Protein AF-A0A522B4R2-F1 (afdb_monomer_lite)

pLDDT: mean 80.35, std 21.78, range [31.41, 98.62]

Sequence (133 aa):
MRESLAVACGAVMMAAGLAFAAPAAEQAPAKHPLAQEHPIVVDARGIIPPIAWSVPGVTEPIQSVRDRMVTDKVTTLQLRPGKYMFMTTIFSFEFTVSLDGKLDYMKTIDGCVGGRGTATLMVTCRKMQPVDP

Radius of gyration: 31.52 Å; chains: 1; bounding box: 45×62×110 Å

Foldseek 3Di:
DDDDDDDDDDDDDDDDDDDPDDPDPPPDPDDDLQPAWDWAKEQACLAPPKFFKDKPPFDPDSVVQGPPRINNDIDITTDGFAKIKIDTPADIFIWTQHSVQFIDGDPLCCVAWDRGRHSYTYGNDHHPDPRDD

Structure (mmCIF, N/CA/C/O backbone):
data_AF-A0A522B4R2-F1
#
_entry.id   AF-A0A522B4R2-F1
#
loop_
_atom_site.group_PDB
_atom_site.id
_atom_site.type_symbol
_atom_site.label_atom_id
_atom_site.label_alt_id
_atom_site.label_comp_id
_atom_site.label_asym_id
_atom_site.label_entity_id
_atom_site.label_seq_id
_atom_site.pdbx_PDB_ins_code
_atom_site.Cartn_x
_atom_site.Cartn_y
_atom_site.Cartn_z
_atom_site.occupancy
_atom_site.B_iso_or_equiv
_atom_site.auth_seq_id
_atom_site.auth_comp_id
_atom_site.auth_asym_id
_atom_site.auth_atom_id
_atom_site.pdbx_PDB_model_num
ATOM 1 N N . MET A 1 1 ? -12.888 -50.634 90.061 1.00 34.84 1 MET A N 1
ATOM 2 C CA . MET A 1 1 ? -11.602 -51.260 89.692 1.00 34.84 1 MET A CA 1
ATOM 3 C C . MET A 1 1 ? -11.421 -51.027 88.189 1.00 34.84 1 MET A C 1
ATOM 5 O O . MET A 1 1 ? -12.235 -51.559 87.458 1.00 34.84 1 MET A O 1
ATOM 9 N N . ARG A 1 2 ? -10.476 -50.143 87.804 1.00 36.00 2 ARG A N 1
ATOM 10 C CA . ARG A 1 2 ? -9.748 -49.977 86.508 1.00 36.00 2 ARG A CA 1
ATOM 11 C C . ARG A 1 2 ? -10.532 -50.105 85.176 1.00 36.00 2 ARG A C 1
ATOM 13 O O . ARG A 1 2 ? -11.043 -51.169 84.881 1.00 36.00 2 ARG A O 1
ATOM 20 N N . GLU A 1 3 ? -10.779 -49.023 84.428 1.00 35.00 3 GLU A N 1
ATOM 21 C CA . GLU A 1 3 ? -9.917 -48.333 83.423 1.00 35.00 3 GLU A CA 1
ATOM 22 C C . GLU A 1 3 ? -10.010 -48.871 81.966 1.00 35.00 3 GLU A C 1
ATOM 24 O O . GLU A 1 3 ? -9.573 -49.980 81.686 1.00 35.00 3 GLU A O 1
ATOM 29 N N . SER A 1 4 ? -10.465 -47.981 81.057 1.00 37.16 4 SER A N 1
ATOM 30 C CA . SER A 1 4 ? -9.823 -47.590 79.773 1.00 37.16 4 SER A CA 1
ATOM 31 C C . SER A 1 4 ? -10.283 -48.098 78.379 1.00 37.16 4 SER A C 1
ATOM 33 O O . SER A 1 4 ? -10.507 -49.281 78.154 1.00 37.16 4 SER A O 1
ATOM 35 N N . LEU A 1 5 ? -10.238 -47.115 77.444 1.00 38.72 5 LEU A N 1
ATOM 36 C CA . LEU A 1 5 ? -10.313 -47.060 75.957 1.00 38.72 5 LEU A CA 1
ATOM 37 C C . LEU A 1 5 ? -11.691 -47.129 75.254 1.00 38.72 5 LEU A C 1
ATOM 39 O O . LEU A 1 5 ? -12.521 -47.947 75.610 1.00 38.72 5 LEU A O 1
ATOM 43 N N . ALA A 1 6 ? -11.982 -46.437 74.141 1.00 41.06 6 ALA A N 1
ATOM 44 C CA . ALA A 1 6 ? -11.538 -45.196 73.479 1.00 41.06 6 ALA A CA 1
ATOM 45 C C . ALA A 1 6 ? -12.377 -45.036 72.177 1.00 41.06 6 ALA A C 1
ATOM 47 O O . ALA A 1 6 ? -12.578 -46.016 71.473 1.00 41.06 6 ALA A O 1
ATOM 48 N N . VAL A 1 7 ? -12.791 -43.795 71.871 1.00 40.38 7 VAL A N 1
ATOM 49 C CA . VAL A 1 7 ? -12.883 -43.134 70.540 1.00 40.38 7 VAL A CA 1
ATOM 50 C C . VAL A 1 7 ? -13.693 -43.783 69.392 1.00 40.38 7 VAL A C 1
ATOM 52 O O . VAL A 1 7 ? -13.315 -44.821 68.869 1.00 40.38 7 VAL A O 1
ATOM 55 N N . ALA A 1 8 ? -14.675 -43.039 68.853 1.00 37.47 8 ALA A N 1
ATOM 56 C CA . ALA A 1 8 ? -14.666 -42.590 67.446 1.00 37.47 8 ALA A CA 1
ATOM 57 C C . ALA A 1 8 ? -15.730 -41.508 67.159 1.00 37.47 8 ALA A C 1
ATOM 59 O O . ALA A 1 8 ? -16.914 -41.674 67.442 1.00 37.47 8 ALA A O 1
ATOM 60 N N . CYS A 1 9 ? -15.227 -40.405 66.592 1.00 33.19 9 CYS A N 1
ATOM 61 C CA . CYS A 1 9 ? -15.859 -39.274 65.901 1.00 33.19 9 CYS A CA 1
ATOM 62 C C . CYS A 1 9 ? -17.159 -39.609 65.149 1.00 33.19 9 CYS A C 1
ATOM 64 O O . CYS A 1 9 ? -17.276 -40.673 64.563 1.00 33.19 9 CYS A O 1
ATOM 66 N N . GLY A 1 10 ? -18.129 -38.719 64.979 1.00 31.41 10 GLY A N 1
ATOM 67 C CA . GLY A 1 10 ? -18.155 -37.270 65.124 1.00 31.41 10 GLY A CA 1
ATOM 68 C C . GLY A 1 10 ? -19.504 -36.786 64.583 1.00 31.41 10 GLY A C 1
ATOM 69 O O . GLY A 1 10 ? -20.067 -37.368 63.658 1.00 31.41 10 GLY A O 1
ATOM 70 N N . ALA A 1 11 ? -20.048 -35.768 65.230 1.00 41.03 11 ALA A N 1
ATOM 71 C CA . ALA A 1 11 ? -21.413 -35.298 65.086 1.00 41.03 11 ALA A CA 1
ATOM 72 C C . ALA A 1 11 ? -21.497 -34.050 64.181 1.00 41.03 11 ALA A C 1
ATOM 74 O O . ALA A 1 11 ? -20.708 -33.130 64.353 1.00 41.03 11 ALA A O 1
ATOM 75 N N . VAL A 1 12 ? -22.536 -34.027 63.331 1.00 40.75 12 VAL A N 1
ATOM 76 C CA . VAL A 1 12 ? -23.470 -32.900 63.088 1.00 40.75 12 VAL A CA 1
ATOM 77 C C . VAL A 1 12 ? -22.981 -31.683 62.272 1.00 40.75 12 VAL A C 1
ATOM 79 O O . VAL A 1 12 ? -21.991 -31.048 62.604 1.00 40.75 12 VAL A O 1
ATOM 82 N N . MET A 1 13 ? -23.761 -31.289 61.251 1.00 39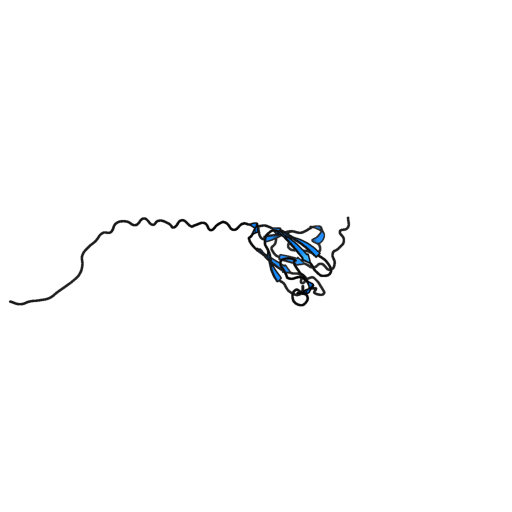.28 13 MET A N 1
ATOM 83 C CA . MET A 1 13 ? -24.473 -29.989 61.165 1.00 39.28 13 MET A CA 1
ATOM 84 C C . MET A 1 13 ? -24.997 -29.727 59.740 1.00 39.28 13 MET A C 1
ATOM 86 O O . MET A 1 13 ? -24.266 -29.833 58.759 1.00 39.28 13 MET A O 1
ATOM 90 N N . MET A 1 14 ? -26.268 -29.322 59.648 1.00 45.94 14 MET A N 1
ATOM 91 C CA . MET A 1 14 ? -26.842 -28.643 58.484 1.00 45.94 14 MET A CA 1
ATOM 92 C C . MET A 1 14 ? -26.170 -27.279 58.264 1.00 45.94 14 MET A C 1
ATOM 94 O O . MET A 1 14 ? -25.887 -26.579 59.23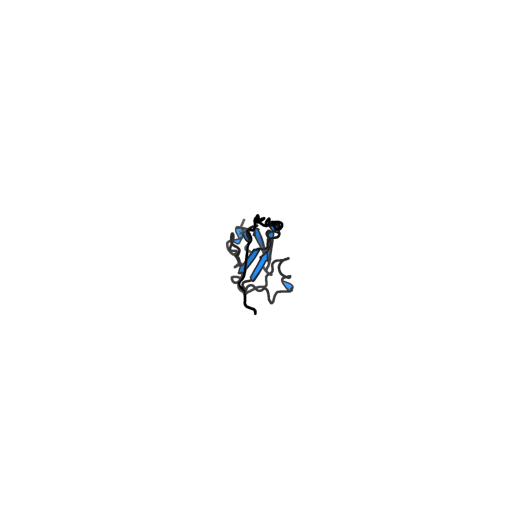4 1.00 45.94 14 MET A O 1
ATOM 98 N N . ALA A 1 15 ? -26.021 -26.852 57.008 1.00 46.06 15 ALA A N 1
ATOM 99 C CA . ALA A 1 15 ? -25.703 -25.464 56.675 1.00 46.06 15 ALA A CA 1
ATOM 100 C C . ALA A 1 15 ? -26.579 -24.965 55.519 1.00 46.06 15 ALA A C 1
ATOM 102 O O . ALA A 1 15 ? -26.662 -25.579 54.456 1.00 46.06 15 ALA A O 1
ATOM 103 N N . ALA A 1 16 ? -27.250 -23.846 55.778 1.00 49.19 16 ALA A N 1
ATOM 104 C CA . ALA A 1 16 ? -28.084 -23.096 54.861 1.00 49.19 16 ALA A CA 1
ATOM 105 C C . ALA A 1 16 ? -27.249 -22.127 54.009 1.00 49.19 16 ALA A C 1
ATOM 107 O O . ALA A 1 16 ? -26.319 -21.513 54.520 1.00 49.19 16 ALA A O 1
ATOM 108 N N . GLY A 1 17 ? -27.695 -21.930 52.763 1.00 45.31 17 GLY A N 1
ATOM 109 C CA . GLY A 1 17 ? -27.524 -20.708 51.974 1.00 45.31 17 GLY A CA 1
ATOM 110 C C . GLY A 1 17 ? -26.147 -20.464 51.358 1.00 45.31 17 GLY A C 1
ATOM 111 O O . GLY A 1 17 ? -25.147 -20.456 52.053 1.00 45.31 17 GLY A O 1
ATOM 112 N N . LEU A 1 18 ? -26.134 -20.171 50.054 1.00 50.88 18 LEU A N 1
ATOM 113 C CA . LEU A 1 18 ? -25.238 -19.207 49.403 1.00 50.88 18 LEU A CA 1
ATOM 114 C C . LEU A 1 18 ? -25.814 -18.932 48.006 1.00 50.88 18 LEU A C 1
ATOM 116 O O . LEU A 1 18 ? -25.696 -19.741 47.087 1.00 50.88 18 LEU A O 1
ATOM 120 N N . ALA A 1 19 ? -26.499 -17.796 47.866 1.00 51.94 19 ALA A N 1
ATOM 121 C CA . ALA A 1 19 ? -26.847 -17.251 46.564 1.00 51.94 19 ALA A CA 1
ATOM 122 C C . ALA A 1 19 ? -25.542 -16.853 45.861 1.00 51.94 19 ALA A C 1
ATOM 124 O O . ALA A 1 19 ? -24.832 -15.961 46.324 1.00 51.94 19 ALA A O 1
ATOM 125 N N . PHE A 1 20 ? -25.213 -17.533 44.763 1.00 45.69 20 PHE A N 1
ATOM 126 C CA . PHE A 1 20 ? -24.134 -17.117 43.876 1.00 45.69 20 PHE A CA 1
ATOM 127 C C . PHE A 1 20 ? -24.550 -15.810 43.195 1.00 45.69 20 PHE A C 1
ATOM 129 O O . PHE A 1 20 ? -25.332 -15.809 42.245 1.00 45.69 20 PHE A O 1
ATOM 136 N N . ALA A 1 21 ? -24.035 -14.687 43.692 1.00 54.50 21 ALA A N 1
ATOM 137 C CA . ALA A 1 21 ? -24.000 -13.454 42.926 1.00 54.50 21 ALA A CA 1
ATOM 138 C C . ALA A 1 21 ? -23.089 -13.694 41.714 1.00 54.50 21 ALA A C 1
ATOM 140 O O . ALA A 1 21 ? -21.881 -13.883 41.862 1.00 54.50 21 ALA A O 1
ATOM 141 N N . ALA A 1 22 ? -23.677 -13.744 40.518 1.00 56.19 22 ALA A N 1
ATOM 142 C CA . ALA A 1 22 ? -22.907 -13.709 39.285 1.00 56.19 22 ALA A CA 1
ATOM 143 C C . ALA A 1 22 ? -22.117 -12.389 39.252 1.00 56.19 22 ALA A C 1
ATOM 145 O O . ALA A 1 22 ? -22.701 -11.338 39.539 1.00 56.19 22 ALA A O 1
ATOM 146 N N . PRO A 1 23 ? -20.815 -12.400 38.922 1.00 47.25 23 PRO A N 1
ATOM 147 C CA . PRO A 1 23 ? -20.105 -11.154 38.716 1.00 47.25 23 PRO A CA 1
ATOM 148 C C . PRO A 1 23 ? -20.744 -10.464 37.511 1.00 47.25 23 PRO A C 1
ATOM 150 O O . PRO A 1 23 ? -20.857 -11.053 36.433 1.00 47.25 23 PRO A O 1
ATOM 153 N N . ALA A 1 24 ? -21.192 -9.223 37.703 1.00 55.44 24 ALA A N 1
ATOM 154 C CA . ALA A 1 24 ? -21.493 -8.341 36.592 1.00 55.44 24 ALA A CA 1
ATOM 155 C C . ALA A 1 24 ? -20.221 -8.276 35.744 1.00 55.44 24 ALA A C 1
ATOM 157 O O . ALA A 1 24 ? -19.173 -7.841 36.222 1.00 55.44 24 ALA A O 1
ATOM 158 N N . ALA A 1 25 ? -20.289 -8.797 34.520 1.00 55.59 25 ALA A N 1
ATOM 159 C CA . ALA A 1 25 ? -19.239 -8.592 33.546 1.00 55.59 25 ALA A CA 1
ATOM 160 C C . ALA A 1 25 ? -19.177 -7.083 33.297 1.00 55.59 25 ALA A C 1
ATOM 162 O O . ALA A 1 25 ? -20.005 -6.537 32.572 1.00 55.59 25 ALA A O 1
ATOM 163 N N . GLU A 1 26 ? -18.239 -6.420 33.969 1.00 47.25 26 GLU A N 1
ATOM 164 C CA . GLU A 1 26 ? -17.834 -5.047 33.709 1.00 47.25 26 GLU A CA 1
ATOM 165 C C . GLU A 1 26 ? -17.462 -4.987 32.225 1.00 47.25 26 GLU A C 1
ATOM 167 O O . GLU A 1 26 ? -16.409 -5.476 31.801 1.00 47.25 26 GLU A O 1
ATOM 172 N N . GLN A 1 27 ? -18.389 -4.499 31.401 1.00 50.62 27 GLN A N 1
ATOM 173 C CA . GLN A 1 27 ? -18.162 -4.314 29.979 1.00 50.62 27 GLN A CA 1
ATOM 174 C C . GLN A 1 27 ? -17.074 -3.254 29.862 1.00 50.62 27 GLN A C 1
ATOM 176 O O . GLN A 1 27 ? -17.335 -2.062 30.019 1.00 50.62 27 GLN A O 1
ATOM 181 N N . ALA A 1 28 ? -15.838 -3.704 29.625 1.00 59.59 28 ALA A N 1
ATOM 182 C CA . ALA A 1 28 ? -14.722 -2.826 29.314 1.00 59.59 28 ALA A CA 1
ATOM 183 C C . ALA A 1 28 ? -15.186 -1.799 28.266 1.00 59.59 28 ALA A C 1
ATOM 185 O O . ALA A 1 28 ? -15.895 -2.187 27.328 1.00 59.59 28 ALA A O 1
ATOM 186 N N . PRO A 1 29 ? -14.830 -0.510 28.416 1.00 58.09 29 PRO A N 1
ATOM 187 C CA . PRO A 1 29 ? -15.339 0.542 27.548 1.00 58.09 29 PRO A CA 1
ATOM 188 C C . PRO A 1 29 ? -15.129 0.133 26.092 1.00 58.09 29 PRO A C 1
ATOM 190 O O . PRO A 1 29 ? -14.016 -0.238 25.706 1.00 58.09 29 PRO A O 1
ATOM 193 N N . ALA A 1 30 ? -16.211 0.136 25.307 1.00 60.47 30 ALA A N 1
ATOM 194 C CA . ALA A 1 30 ? -16.166 -0.245 23.904 1.00 60.47 30 ALA A CA 1
ATOM 195 C C . ALA A 1 30 ? -15.065 0.577 23.221 1.00 60.47 30 ALA A C 1
ATOM 197 O O . ALA A 1 30 ? -15.157 1.804 23.144 1.00 60.47 30 ALA A O 1
ATOM 198 N N . LYS A 1 31 ? -13.984 -0.085 22.786 1.00 69.31 31 LYS A N 1
ATOM 199 C CA . LYS A 1 31 ? -12.891 0.585 22.072 1.00 69.31 31 LYS A CA 1
ATOM 200 C C . LYS A 1 31 ? -13.506 1.336 20.893 1.00 69.31 31 LYS A C 1
ATOM 202 O O . LYS A 1 31 ? -14.258 0.746 20.121 1.00 69.31 31 LYS A O 1
ATOM 207 N N . HIS A 1 32 ? -13.214 2.632 20.782 1.00 81.25 32 HIS A N 1
ATOM 208 C CA . HIS A 1 32 ? -13.757 3.471 19.718 1.00 81.25 32 HIS A CA 1
ATOM 209 C C . HIS A 1 32 ? -13.464 2.804 18.358 1.00 81.25 32 HIS A C 1
ATOM 211 O O . HIS A 1 32 ? -12.291 2.549 18.089 1.00 81.25 32 HIS A O 1
ATOM 217 N N . PRO A 1 33 ? -14.458 2.516 17.495 1.00 80.69 33 PRO A N 1
ATOM 218 C CA . PRO A 1 33 ? -14.241 1.705 16.290 1.00 80.69 33 PRO A CA 1
ATOM 219 C C . PRO A 1 33 ? -13.144 2.243 15.356 1.00 80.69 33 PRO A C 1
ATOM 221 O O . PRO A 1 33 ? -12.363 1.479 14.808 1.00 80.69 33 PRO A O 1
ATOM 224 N N . LEU A 1 34 ? -13.003 3.571 15.249 1.00 86.75 34 LEU A N 1
ATOM 225 C CA . LEU A 1 34 ? -11.916 4.218 14.486 1.00 86.75 34 LEU A CA 1
ATOM 226 C C . LEU A 1 34 ? -10.510 4.054 15.098 1.00 86.75 34 LEU A C 1
ATOM 228 O O . LEU A 1 34 ? -9.517 4.374 14.453 1.00 86.75 34 LEU A O 1
ATOM 232 N N . ALA A 1 35 ? -10.405 3.633 16.357 1.00 90.38 35 ALA A N 1
ATOM 233 C CA . ALA A 1 35 ? -9.132 3.371 17.022 1.00 90.38 35 ALA A CA 1
ATOM 234 C C . ALA A 1 35 ? -8.667 1.919 16.842 1.00 90.38 35 ALA A C 1
ATOM 236 O O . ALA A 1 35 ? -7.521 1.613 17.161 1.00 90.38 35 ALA A O 1
ATOM 237 N N . GLN A 1 36 ? -9.539 1.030 16.357 1.00 92.19 36 GLN A N 1
ATOM 238 C CA . GLN A 1 36 ? -9.189 -0.361 16.116 1.00 92.19 36 GLN A CA 1
ATOM 239 C C . GLN A 1 36 ? -8.230 -0.462 14.931 1.00 92.19 36 GLN A C 1
ATOM 241 O O . GLN A 1 36 ? -8.482 0.099 13.874 1.00 92.19 36 GLN A O 1
ATOM 246 N N . GLU A 1 37 ? -7.120 -1.168 15.111 1.00 96.25 37 GLU A N 1
ATOM 247 C CA . GLU A 1 37 ? -6.188 -1.464 14.026 1.00 96.25 37 GLU A CA 1
ATOM 248 C C . GLU A 1 37 ? -6.548 -2.788 13.351 1.00 96.25 37 GLU A C 1
ATOM 250 O O . GLU A 1 37 ? -6.957 -3.752 14.004 1.00 96.25 37 GLU A O 1
ATOM 255 N N . HIS A 1 38 ? -6.345 -2.837 12.041 1.00 97.56 38 HIS A N 1
ATOM 256 C CA . HIS A 1 38 ? -6.530 -4.003 11.196 1.00 97.56 38 HIS A CA 1
ATOM 257 C C . HIS A 1 38 ? -5.191 -4.393 10.563 1.00 97.56 38 HIS A C 1
ATOM 259 O O . HIS A 1 38 ? -4.454 -3.511 10.111 1.00 97.56 38 HIS A O 1
ATOM 265 N N . PRO A 1 39 ? -4.866 -5.695 10.510 1.00 98.19 39 PRO A N 1
ATOM 266 C CA . PRO A 1 39 ? -3.710 -6.168 9.767 1.00 98.19 39 PRO A CA 1
ATOM 267 C C . PRO A 1 39 ? -3.996 -6.055 8.266 1.00 98.19 39 PRO A C 1
ATOM 269 O O . PRO A 1 39 ? -4.833 -6.781 7.733 1.00 98.19 39 PRO A O 1
ATOM 272 N N . ILE A 1 40 ? -3.298 -5.148 7.590 1.00 98.56 40 ILE A N 1
ATOM 273 C CA . ILE A 1 40 ? -3.379 -4.952 6.144 1.00 98.56 40 ILE A CA 1
ATOM 274 C C . ILE A 1 40 ? -2.109 -5.494 5.503 1.00 98.56 40 ILE A C 1
ATOM 276 O O . ILE A 1 40 ? -1.007 -5.018 5.771 1.00 98.56 40 ILE A O 1
ATOM 280 N N . VAL A 1 41 ? -2.264 -6.496 4.646 1.00 98.56 41 VAL A N 1
ATOM 281 C CA . VAL A 1 41 ? -1.167 -7.120 3.906 1.00 98.56 41 VAL A CA 1
ATOM 282 C C . VAL A 1 41 ? -0.896 -6.308 2.646 1.00 98.56 41 VAL A C 1
ATOM 284 O O . VAL A 1 41 ? -1.796 -6.087 1.849 1.00 98.56 41 VAL A O 1
ATOM 287 N N . VAL A 1 42 ? 0.342 -5.887 2.430 1.00 97.81 42 VAL A N 1
ATOM 288 C CA . VAL A 1 42 ? 0.790 -5.211 1.210 1.00 97.81 42 VAL A CA 1
ATOM 289 C C . VAL A 1 42 ? 1.641 -6.186 0.404 1.00 97.81 42 VAL A C 1
ATOM 291 O O . VAL A 1 42 ? 2.749 -6.533 0.817 1.00 97.81 42 VAL A O 1
ATOM 294 N N . ASP A 1 43 ? 1.127 -6.630 -0.744 1.00 97.88 43 ASP A N 1
ATOM 295 C CA . ASP A 1 43 ? 1.853 -7.457 -1.713 1.00 97.88 43 ASP A CA 1
ATOM 296 C C . ASP A 1 43 ? 2.131 -6.651 -2.986 1.00 97.88 43 ASP A C 1
ATOM 298 O O . ASP A 1 43 ? 1.296 -6.527 -3.882 1.00 97.88 43 ASP A O 1
ATOM 302 N N . ALA A 1 44 ? 3.332 -6.082 -3.052 1.00 95.88 44 ALA A N 1
ATOM 303 C CA . ALA A 1 44 ? 3.771 -5.230 -4.152 1.00 95.88 44 ALA A CA 1
ATOM 304 C C . ALA A 1 44 ? 4.799 -5.915 -5.076 1.00 95.88 44 ALA A C 1
ATOM 306 O O . ALA A 1 44 ? 5.410 -5.264 -5.924 1.00 95.88 44 ALA A O 1
ATOM 307 N N . ARG A 1 45 ? 4.976 -7.238 -4.951 1.00 95.69 45 ARG A N 1
ATOM 308 C CA . ARG A 1 45 ? 5.996 -8.019 -5.683 1.00 95.69 45 ARG A CA 1
ATOM 309 C C . ARG A 1 45 ? 5.804 -8.062 -7.193 1.00 95.69 45 ARG A C 1
ATOM 311 O O . ARG A 1 45 ? 6.717 -8.449 -7.915 1.00 95.69 45 ARG A O 1
ATOM 318 N N . GLY A 1 46 ? 4.640 -7.641 -7.686 1.00 93.06 46 GLY A N 1
ATOM 319 C CA . GLY A 1 46 ? 4.405 -7.467 -9.118 1.00 93.06 46 GLY A CA 1
ATOM 320 C C . GLY A 1 46 ? 5.076 -6.226 -9.718 1.00 93.06 46 GLY A C 1
ATOM 321 O O . GLY A 1 46 ? 5.057 -6.070 -10.938 1.00 93.06 46 GLY A O 1
ATOM 322 N N . ILE A 1 47 ? 5.662 -5.344 -8.901 1.00 93.06 47 ILE A N 1
ATOM 323 C CA . ILE A 1 47 ? 6.437 -4.191 -9.371 1.00 93.06 47 ILE A CA 1
ATOM 324 C C . ILE A 1 47 ? 7.864 -4.645 -9.698 1.00 93.06 47 ILE A C 1
ATOM 326 O O . ILE A 1 47 ? 8.620 -5.045 -8.812 1.00 93.06 47 ILE A O 1
ATOM 330 N N . ILE A 1 48 ? 8.224 -4.570 -10.982 1.00 90.31 48 ILE A N 1
ATOM 331 C CA . ILE A 1 48 ? 9.519 -5.013 -11.514 1.00 90.31 48 ILE A CA 1
ATOM 332 C C . ILE A 1 48 ? 10.157 -3.866 -12.325 1.00 90.31 48 ILE A C 1
ATOM 334 O O . ILE A 1 48 ? 9.512 -3.374 -13.258 1.00 90.31 48 ILE A O 1
ATOM 338 N N . PRO A 1 49 ? 11.416 -3.468 -12.037 1.00 90.69 49 PRO A N 1
ATOM 339 C CA . PRO A 1 49 ? 12.269 -3.972 -10.954 1.00 90.69 49 PRO A CA 1
ATOM 340 C C . PRO A 1 49 ? 11.739 -3.568 -9.564 1.00 90.69 49 PRO A C 1
ATOM 342 O O . PRO A 1 49 ? 10.955 -2.619 -9.476 1.00 90.69 49 PRO A O 1
ATOM 345 N N . PRO A 1 50 ? 12.160 -4.255 -8.483 1.00 91.44 50 PRO A N 1
ATOM 346 C CA . PRO A 1 50 ? 11.758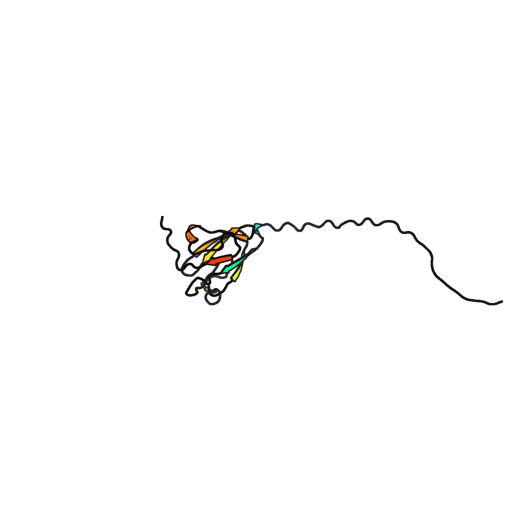 -3.876 -7.138 1.00 91.44 50 PRO A CA 1
ATOM 347 C C . PRO A 1 50 ? 12.148 -2.431 -6.818 1.00 91.44 50 PRO A C 1
ATOM 349 O O . PRO A 1 50 ? 13.233 -1.974 -7.182 1.00 91.44 50 PRO A O 1
ATOM 352 N N . ILE A 1 51 ? 11.263 -1.713 -6.133 1.00 91.62 51 ILE A N 1
ATOM 353 C CA . ILE A 1 51 ? 11.440 -0.294 -5.819 1.00 91.62 51 ILE A CA 1
ATOM 354 C C . ILE A 1 51 ? 11.151 -0.025 -4.347 1.00 91.62 51 ILE A C 1
ATOM 356 O O . ILE A 1 51 ? 10.413 -0.767 -3.702 1.00 91.62 51 ILE A O 1
ATOM 360 N N . ALA A 1 52 ? 11.732 1.043 -3.806 1.00 92.62 52 ALA A N 1
ATOM 361 C CA . ALA A 1 52 ? 11.376 1.514 -2.479 1.00 92.62 52 ALA A CA 1
ATOM 362 C C . ALA A 1 52 ? 9.912 1.982 -2.439 1.00 92.62 52 ALA A C 1
ATOM 364 O O . ALA A 1 52 ? 9.422 2.597 -3.395 1.00 92.62 52 ALA A O 1
ATOM 365 N N . TRP 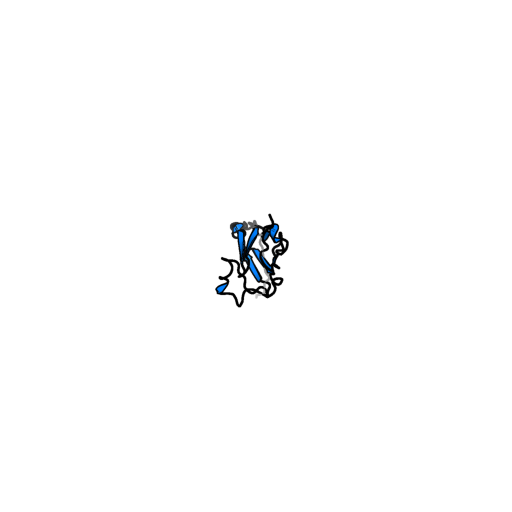A 1 53 ? 9.235 1.742 -1.318 1.00 93.69 53 TRP A N 1
ATOM 366 C CA . TRP A 1 53 ? 7.869 2.206 -1.089 1.00 93.69 53 TRP A CA 1
ATOM 367 C C . TRP A 1 53 ? 7.635 2.641 0.363 1.00 93.69 53 TRP A C 1
ATOM 369 O O . TRP A 1 53 ? 8.447 2.373 1.246 1.00 93.69 53 TRP A O 1
ATOM 379 N N . SER A 1 54 ? 6.541 3.360 0.610 1.00 95.12 54 SER A N 1
ATOM 380 C CA . SER A 1 54 ? 6.142 3.829 1.942 1.00 95.12 54 SER A CA 1
ATOM 381 C C . SER A 1 54 ? 4.642 4.118 2.023 1.00 95.12 54 SER A C 1
ATOM 383 O O . SER A 1 54 ? 4.016 4.423 1.006 1.00 95.12 54 SER A O 1
ATOM 385 N N . VAL A 1 55 ? 4.098 4.100 3.240 1.00 96.19 55 VAL A N 1
ATOM 386 C CA . VAL A 1 55 ? 2.793 4.676 3.587 1.00 96.19 55 VAL A CA 1
ATOM 387 C C . VAL A 1 55 ? 3.040 5.794 4.606 1.00 96.19 55 VAL A C 1
ATOM 389 O O . VAL A 1 55 ? 3.291 5.493 5.776 1.00 96.19 55 VAL A O 1
ATOM 392 N N . PRO A 1 56 ? 3.029 7.079 4.198 1.00 94.69 56 PRO A N 1
ATOM 393 C CA . PRO A 1 56 ? 3.356 8.188 5.091 1.00 94.69 56 PRO A CA 1
ATOM 394 C C . PRO A 1 56 ? 2.513 8.198 6.368 1.00 94.69 56 PRO A C 1
ATOM 396 O O . PRO A 1 56 ? 1.303 7.985 6.329 1.00 94.69 56 PRO A O 1
ATOM 399 N N . GLY A 1 57 ? 3.165 8.445 7.505 1.00 92.81 57 GLY A N 1
ATOM 400 C CA . GLY A 1 57 ? 2.528 8.426 8.826 1.00 92.81 57 GLY A CA 1
ATOM 401 C C . GLY A 1 57 ? 2.332 7.028 9.425 1.00 92.81 57 GLY A C 1
ATOM 402 O O . GLY A 1 57 ? 1.986 6.932 10.598 1.00 92.81 57 GLY A O 1
ATOM 403 N N . VAL A 1 58 ? 2.585 5.962 8.659 1.00 94.94 58 VAL A N 1
ATOM 404 C CA . VAL A 1 58 ? 2.591 4.567 9.137 1.00 94.94 58 VAL A CA 1
ATOM 405 C C . VAL A 1 58 ? 4.003 4.006 9.082 1.00 94.94 58 VAL A C 1
ATOM 407 O O . VAL A 1 58 ? 4.511 3.466 10.058 1.00 94.94 58 VAL A O 1
ATOM 410 N N . THR A 1 59 ? 4.641 4.137 7.924 1.00 92.56 59 THR A N 1
ATOM 411 C CA . THR A 1 59 ? 6.028 3.741 7.714 1.00 92.56 59 THR A CA 1
ATOM 412 C C . THR A 1 59 ? 6.917 4.970 7.827 1.00 92.56 59 THR A C 1
ATOM 414 O O . THR A 1 59 ? 6.475 6.103 7.616 1.00 92.56 59 THR A O 1
ATOM 417 N N . GLU A 1 60 ? 8.198 4.755 8.104 1.00 89.06 60 GLU A N 1
ATOM 418 C CA . GLU A 1 60 ? 9.184 5.830 8.024 1.00 89.06 60 GLU A CA 1
ATOM 419 C C . GLU A 1 60 ? 9.261 6.405 6.591 1.00 89.06 60 GLU A C 1
ATOM 421 O O . GLU A 1 60 ? 8.851 5.740 5.627 1.00 89.06 60 GLU A O 1
ATOM 426 N N . PRO A 1 61 ? 9.783 7.636 6.430 1.00 84.88 61 PRO A N 1
ATOM 427 C CA . PRO A 1 61 ? 9.916 8.274 5.127 1.00 84.88 61 PRO A CA 1
ATOM 428 C C . PRO A 1 61 ? 10.705 7.418 4.140 1.00 84.88 61 PRO A C 1
ATOM 430 O O . PRO A 1 61 ? 11.725 6.827 4.500 1.00 84.88 61 PRO A O 1
ATOM 433 N N . ILE A 1 62 ? 10.272 7.410 2.875 1.00 83.06 62 ILE A N 1
ATOM 434 C CA . ILE A 1 62 ? 10.859 6.573 1.821 1.00 83.06 62 ILE A CA 1
ATOM 435 C C . ILE A 1 62 ? 12.375 6.764 1.688 1.00 83.06 62 ILE A C 1
ATOM 437 O O . ILE A 1 62 ? 13.072 5.807 1.375 1.00 83.06 62 ILE A O 1
ATOM 441 N N . GLN A 1 63 ? 12.905 7.964 1.965 1.00 81.06 63 GLN A N 1
ATOM 442 C CA . GLN A 1 63 ? 14.344 8.247 1.925 1.00 81.06 63 GLN A CA 1
ATOM 443 C C . GLN A 1 63 ? 15.137 7.469 2.985 1.00 81.06 63 GLN A C 1
ATOM 445 O O . GLN A 1 63 ? 16.287 7.124 2.734 1.00 81.06 63 GLN A O 1
ATOM 450 N N . SER A 1 64 ? 14.526 7.165 4.132 1.00 82.31 64 SER A N 1
ATOM 451 C CA . SER A 1 64 ? 15.164 6.475 5.261 1.00 82.31 64 SER A CA 1
ATOM 452 C C . SER A 1 64 ? 15.094 4.950 5.159 1.00 82.31 64 SER A C 1
ATOM 454 O O . SER A 1 64 ? 15.811 4.255 5.871 1.00 82.31 64 SER A O 1
ATOM 456 N N . VAL A 1 65 ? 14.220 4.414 4.300 1.00 74.69 65 VAL A N 1
ATOM 457 C CA . VAL A 1 65 ? 13.918 2.972 4.238 1.00 74.69 65 VAL A CA 1
ATOM 458 C C . VAL A 1 65 ? 14.220 2.325 2.894 1.00 74.69 65 VAL A C 1
ATOM 460 O O . VAL A 1 65 ? 13.858 1.167 2.695 1.00 74.69 65 VAL A O 1
ATOM 463 N N . ARG A 1 66 ? 14.893 3.037 1.983 1.00 75.00 66 ARG A N 1
ATOM 464 C CA . ARG A 1 66 ? 15.118 2.594 0.594 1.00 75.00 66 ARG A CA 1
ATOM 465 C C . ARG A 1 66 ? 15.704 1.189 0.474 1.00 75.00 66 ARG A C 1
ATOM 467 O O . ARG A 1 66 ? 15.340 0.481 -0.454 1.00 75.00 66 ARG A O 1
ATOM 474 N N . ASP A 1 67 ? 16.535 0.786 1.431 1.00 76.44 67 ASP A N 1
ATOM 475 C CA . ASP A 1 67 ? 17.234 -0.502 1.404 1.00 76.44 67 ASP A CA 1
ATOM 476 C C . ASP A 1 67 ? 16.459 -1.642 2.094 1.00 76.44 67 ASP A C 1
ATOM 478 O O . ASP A 1 67 ? 16.851 -2.803 2.001 1.00 76.44 67 ASP A O 1
ATOM 482 N N . ARG A 1 68 ? 15.363 -1.336 2.809 1.00 78.50 68 ARG A N 1
ATOM 483 C CA . ARG A 1 68 ? 14.613 -2.318 3.622 1.00 78.50 68 ARG A CA 1
ATOM 484 C C . ARG A 1 68 ? 13.118 -2.410 3.323 1.00 78.50 68 ARG A C 1
ATOM 486 O O . ARG A 1 68 ? 12.538 -3.475 3.507 1.00 78.50 68 ARG A O 1
ATOM 493 N N . MET A 1 69 ? 12.504 -1.326 2.854 1.00 80.94 69 MET A N 1
ATOM 494 C CA . MET A 1 69 ? 11.113 -1.265 2.396 1.00 80.94 69 MET A CA 1
ATOM 495 C C . MET A 1 69 ? 11.094 -1.288 0.874 1.00 80.94 69 MET A C 1
ATOM 497 O O . MET A 1 69 ? 10.864 -0.277 0.212 1.00 80.94 69 MET A O 1
ATOM 501 N N . VAL A 1 70 ? 11.394 -2.460 0.330 1.00 88.94 70 VAL A N 1
ATOM 502 C CA . VAL A 1 70 ? 11.432 -2.715 -1.108 1.00 88.94 70 VAL A CA 1
ATOM 503 C C . VAL A 1 70 ? 10.254 -3.615 -1.469 1.00 88.94 70 VAL A C 1
ATOM 505 O O . VAL A 1 70 ? 9.739 -4.364 -0.638 1.00 88.94 70 VAL A O 1
ATOM 508 N N . THR A 1 71 ? 9.759 -3.506 -2.697 1.00 90.69 71 THR A N 1
ATOM 509 C CA . THR A 1 71 ? 8.600 -4.273 -3.172 1.00 90.69 71 THR A CA 1
ATOM 510 C C . THR A 1 71 ? 8.895 -5.762 -3.400 1.00 90.69 71 THR A C 1
ATOM 512 O O . THR A 1 71 ? 8.036 -6.471 -3.899 1.00 90.69 71 THR A O 1
ATOM 515 N N . ASP A 1 72 ? 10.076 -6.270 -3.039 1.00 91.19 72 ASP A N 1
ATOM 516 C CA . ASP A 1 72 ? 10.469 -7.681 -3.173 1.00 91.19 72 ASP A CA 1
ATOM 517 C C . ASP A 1 72 ? 9.862 -8.594 -2.089 1.00 91.19 72 ASP A C 1
ATOM 519 O O . ASP A 1 72 ? 9.936 -9.822 -2.184 1.00 91.19 72 ASP A O 1
ATOM 523 N N . LYS A 1 73 ? 9.229 -8.004 -1.071 1.00 90.62 73 LYS A N 1
ATOM 524 C CA . LYS A 1 73 ? 8.644 -8.699 0.080 1.00 90.62 73 LYS A CA 1
ATOM 525 C C . LYS A 1 73 ? 7.192 -8.291 0.297 1.00 90.62 73 LYS A C 1
ATOM 527 O O . LYS A 1 73 ? 6.759 -7.209 -0.089 1.00 90.62 73 LYS A O 1
ATOM 532 N N . VAL A 1 74 ? 6.455 -9.184 0.952 1.00 95.75 74 VAL A N 1
ATOM 533 C CA . VAL A 1 74 ? 5.113 -8.908 1.473 1.00 95.75 74 VAL A CA 1
ATOM 534 C C . VAL A 1 74 ? 5.253 -8.334 2.879 1.00 95.75 74 VAL A C 1
ATOM 536 O O . VAL A 1 74 ? 5.958 -8.915 3.705 1.00 95.75 74 VAL A O 1
ATOM 539 N N . THR A 1 75 ? 4.567 -7.227 3.155 1.00 95.12 75 THR A N 1
ATOM 540 C CA . THR A 1 75 ? 4.628 -6.537 4.453 1.00 95.12 75 THR A CA 1
ATOM 541 C C . THR A 1 75 ? 3.232 -6.379 5.029 1.00 95.12 75 THR A C 1
ATOM 543 O O . THR A 1 75 ? 2.336 -5.904 4.340 1.00 95.12 75 THR A O 1
ATOM 546 N N . THR A 1 76 ? 3.046 -6.715 6.303 1.00 97.56 76 THR A N 1
ATOM 547 C CA . THR A 1 76 ? 1.792 -6.451 7.022 1.00 97.56 76 THR A CA 1
ATOM 548 C C . THR A 1 76 ? 1.914 -5.161 7.825 1.00 97.56 76 THR A C 1
ATOM 550 O O . THR A 1 76 ? 2.860 -4.998 8.594 1.00 97.56 76 THR A O 1
ATOM 553 N N . LEU A 1 77 ? 0.954 -4.254 7.657 1.00 97.00 77 LEU A N 1
ATOM 554 C CA . LEU A 1 77 ? 0.843 -2.995 8.389 1.00 97.00 77 LEU A CA 1
ATOM 555 C C . LEU A 1 77 ? -0.373 -3.033 9.315 1.00 97.00 77 LEU A C 1
ATOM 557 O O . LEU A 1 77 ? -1.431 -3.522 8.930 1.00 97.00 77 LEU A O 1
ATOM 561 N N . GLN A 1 78 ? -0.242 -2.463 10.510 1.00 97.69 78 GLN A N 1
ATOM 562 C CA . GLN A 1 78 ? -1.367 -2.271 11.423 1.00 97.69 78 GLN A CA 1
ATOM 563 C C . GLN A 1 78 ? -1.999 -0.907 11.149 1.00 97.69 78 GLN A C 1
ATOM 565 O O . GLN A 1 78 ? -1.425 0.127 11.485 1.00 97.69 78 GLN A O 1
ATOM 570 N N . LEU A 1 79 ? -3.151 -0.901 10.474 1.00 98.00 79 LEU A N 1
ATOM 571 C CA . LEU A 1 79 ? -3.811 0.321 10.014 1.00 98.00 79 LEU A CA 1
ATOM 572 C C . LEU A 1 79 ? -5.154 0.517 10.705 1.00 98.00 79 LEU A C 1
ATOM 574 O O . LEU A 1 79 ? -5.957 -0.407 10.797 1.00 98.00 79 LEU A O 1
ATOM 578 N N . ARG A 1 80 ? -5.425 1.741 11.148 1.00 97.88 80 ARG A N 1
ATOM 579 C CA . ARG A 1 80 ? -6.758 2.137 11.613 1.00 97.88 80 ARG A CA 1
ATOM 580 C C . ARG A 1 80 ? -7.674 2.426 10.417 1.00 97.88 80 ARG A C 1
ATOM 582 O O . ARG A 1 80 ? -7.175 2.704 9.329 1.00 97.88 80 ARG A O 1
ATOM 589 N N . PRO A 1 81 ? -9.004 2.408 10.583 1.00 98.25 81 PRO A N 1
ATOM 590 C CA . PRO A 1 81 ? -9.908 2.893 9.553 1.00 98.25 81 PRO A CA 1
ATOM 591 C C . PRO A 1 81 ? -9.566 4.332 9.153 1.00 98.25 81 PRO A C 1
ATOM 593 O O . PRO A 1 81 ? -9.418 5.207 10.010 1.00 98.25 81 PRO A O 1
ATOM 596 N N . GLY A 1 82 ? -9.432 4.584 7.854 1.00 97.88 82 GLY A N 1
ATOM 597 C CA . GLY A 1 82 ? -8.980 5.879 7.355 1.00 97.88 82 GLY A CA 1
ATOM 598 C C . GLY A 1 82 ? -8.422 5.839 5.939 1.00 97.88 82 GLY A C 1
ATOM 599 O O . GLY A 1 82 ? -8.391 4.796 5.288 1.00 97.88 82 GLY A O 1
ATOM 600 N N . LYS A 1 83 ? -7.994 7.010 5.463 1.00 98.06 83 LYS A N 1
ATOM 601 C CA . LYS A 1 83 ? -7.355 7.183 4.156 1.00 98.06 83 LYS A CA 1
ATOM 602 C C . LYS A 1 83 ? -5.840 7.132 4.288 1.00 98.06 83 LYS A C 1
ATOM 604 O O . LYS A 1 83 ? -5.270 7.744 5.188 1.00 98.06 83 LYS A O 1
ATOM 609 N N . TYR A 1 84 ? -5.213 6.453 3.344 1.00 98.38 84 TYR A N 1
ATOM 610 C CA . TYR A 1 84 ? -3.780 6.238 3.265 1.00 98.38 84 TYR A CA 1
ATOM 611 C C . TYR A 1 84 ? -3.297 6.452 1.839 1.00 98.38 84 TYR A C 1
ATOM 613 O O . TYR A 1 84 ? -4.072 6.415 0.884 1.00 98.38 84 TYR A O 1
ATOM 621 N N . MET A 1 85 ? -1.991 6.643 1.695 1.00 97.00 85 MET A N 1
ATOM 622 C CA . MET A 1 85 ? -1.351 6.761 0.395 1.00 97.00 85 MET A CA 1
ATOM 623 C C . MET A 1 85 ? -0.242 5.724 0.289 1.00 97.00 85 MET A C 1
ATOM 625 O O . MET A 1 85 ? 0.661 5.696 1.120 1.00 97.00 85 MET A O 1
ATOM 629 N N . PHE A 1 86 ? -0.301 4.885 -0.741 1.00 96.25 86 PHE A N 1
ATOM 630 C CA . PHE A 1 86 ? 0.831 4.060 -1.136 1.00 96.25 86 PHE A CA 1
ATOM 631 C C . PHE A 1 86 ? 1.742 4.915 -2.014 1.00 96.25 86 PHE A C 1
ATOM 633 O O . PHE A 1 86 ? 1.303 5.425 -3.045 1.00 96.25 86 PHE A O 1
ATOM 640 N N . MET A 1 87 ? 2.994 5.101 -1.605 1.00 93.88 87 MET A N 1
ATOM 641 C CA . MET A 1 87 ? 3.976 5.895 -2.340 1.00 93.88 87 MET A CA 1
ATOM 642 C C . MET A 1 87 ? 5.165 5.044 -2.750 1.00 93.88 87 MET A C 1
ATOM 644 O O . MET A 1 87 ? 5.740 4.338 -1.929 1.00 93.88 87 MET A O 1
ATOM 648 N N . THR A 1 88 ? 5.590 5.201 -3.996 1.00 91.94 88 THR A N 1
ATOM 649 C CA . THR A 1 88 ? 6.920 4.820 -4.478 1.00 91.94 88 THR A CA 1
ATOM 650 C C . THR A 1 88 ? 7.654 6.080 -4.933 1.00 91.94 88 THR A C 1
ATOM 652 O O . THR A 1 88 ? 7.119 7.188 -4.864 1.00 91.94 88 THR A O 1
ATOM 655 N N . THR A 1 89 ? 8.872 5.941 -5.451 1.00 86.69 89 THR A N 1
ATOM 656 C CA . THR A 1 89 ? 9.593 7.081 -6.039 1.00 86.69 89 THR A CA 1
ATOM 657 C C . THR A 1 89 ? 9.100 7.472 -7.438 1.00 86.69 89 THR A C 1
ATOM 659 O O . THR A 1 89 ? 9.604 8.448 -7.982 1.00 86.69 89 THR A O 1
ATOM 662 N N . ILE A 1 90 ? 8.170 6.719 -8.044 1.00 88.00 90 ILE A N 1
ATOM 663 C CA . ILE A 1 90 ? 7.712 6.936 -9.433 1.00 88.00 90 ILE A CA 1
ATOM 664 C C . ILE A 1 90 ? 6.189 7.073 -9.583 1.00 88.00 90 ILE A C 1
ATOM 666 O O . ILE A 1 90 ? 5.722 7.610 -10.584 1.00 88.00 90 ILE A O 1
ATOM 670 N N . PHE A 1 91 ? 5.403 6.587 -8.623 1.00 91.38 91 PHE A N 1
ATOM 671 C CA . PHE A 1 91 ? 3.950 6.752 -8.583 1.00 91.38 91 PHE A CA 1
ATOM 672 C C . PHE A 1 91 ? 3.430 6.676 -7.148 1.00 91.38 91 PHE A C 1
ATOM 674 O O . PHE A 1 91 ? 4.070 6.086 -6.271 1.00 91.38 91 PHE A O 1
ATOM 681 N N . SER A 1 92 ? 2.232 7.208 -6.931 1.00 93.94 92 SER A N 1
ATOM 682 C CA . SER A 1 92 ? 1.493 7.069 -5.680 1.00 93.94 92 SER A CA 1
ATOM 683 C C . SER A 1 92 ? -0.004 6.980 -5.938 1.00 93.94 92 SER A C 1
ATOM 685 O O . SER A 1 92 ? -0.487 7.467 -6.953 1.00 93.94 92 SER A O 1
ATOM 687 N N . PHE A 1 93 ? -0.753 6.373 -5.026 1.00 95.69 93 PHE A N 1
ATOM 688 C CA . PHE A 1 93 ? -2.213 6.373 -5.090 1.00 95.69 93 PHE A CA 1
ATOM 689 C C . PHE A 1 93 ? -2.824 6.287 -3.694 1.00 95.69 93 PHE A C 1
ATOM 691 O O . PHE A 1 93 ? -2.198 5.792 -2.752 1.00 95.69 93 PHE A O 1
ATOM 698 N N . GLU A 1 94 ? -4.057 6.770 -3.570 1.00 97.44 94 GLU A N 1
ATOM 699 C CA . GLU A 1 94 ? -4.830 6.679 -2.335 1.00 97.44 94 GLU A CA 1
ATOM 700 C C . GLU A 1 94 ? -5.542 5.328 -2.212 1.00 97.44 94 GLU A C 1
ATOM 702 O O . GLU A 1 94 ? -6.080 4.795 -3.186 1.00 97.44 94 GLU A O 1
ATOM 707 N N . PHE A 1 95 ? -5.606 4.814 -0.987 1.00 98.44 95 PHE A N 1
ATOM 708 C CA . PHE A 1 95 ? -6.478 3.711 -0.600 1.00 98.44 95 PHE A CA 1
ATOM 709 C C . PHE A 1 95 ? -7.110 4.000 0.765 1.00 98.44 95 PHE A C 1
ATOM 711 O O . PHE A 1 95 ? -6.597 4.782 1.562 1.00 98.44 95 PHE A O 1
ATOM 718 N N . THR A 1 96 ? -8.250 3.383 1.038 1.00 98.62 96 THR A N 1
ATOM 719 C CA . THR A 1 96 ? -9.000 3.528 2.286 1.00 98.62 96 THR A CA 1
ATOM 720 C C . THR A 1 96 ? -9.079 2.181 2.986 1.00 98.62 96 THR A C 1
ATOM 722 O O . THR A 1 96 ? -9.284 1.164 2.330 1.00 98.62 96 THR A O 1
ATOM 725 N N . VAL A 1 97 ? -8.944 2.185 4.309 1.00 98.62 97 VAL A N 1
ATOM 726 C CA . VAL A 1 97 ? -9.255 1.053 5.188 1.00 98.62 97 VAL A CA 1
ATOM 727 C C . VAL A 1 97 ? -10.607 1.333 5.841 1.00 98.62 97 VAL A C 1
ATOM 729 O O . VAL A 1 97 ? -10.789 2.374 6.475 1.00 98.62 97 VAL A O 1
ATOM 732 N N . SER A 1 98 ? -11.574 0.441 5.657 1.00 98.12 98 SER A N 1
ATOM 733 C CA . SER A 1 98 ? -12.903 0.525 6.270 1.00 98.12 98 SER A CA 1
ATOM 734 C C . SER A 1 98 ? -12.883 0.133 7.754 1.00 98.12 98 SER A C 1
ATOM 736 O O . SER A 1 98 ? -11.890 -0.378 8.268 1.00 98.12 98 SER A O 1
ATOM 738 N N . LEU A 1 99 ? -14.016 0.324 8.444 1.00 97.12 99 LEU A N 1
ATOM 739 C CA . LEU A 1 99 ? -14.209 -0.088 9.845 1.00 97.12 99 LEU A CA 1
ATOM 740 C C . LEU A 1 99 ? -14.040 -1.600 10.081 1.00 97.12 99 LEU A C 1
ATOM 742 O O . LEU A 1 99 ? -13.789 -2.018 11.205 1.00 97.12 99 LEU A O 1
ATOM 746 N N . ASP A 1 100 ? -14.218 -2.419 9.044 1.00 96.19 100 ASP A N 1
ATOM 747 C CA . ASP A 1 100 ? -14.036 -3.871 9.084 1.00 96.19 100 ASP A CA 1
ATOM 748 C C . ASP A 1 100 ? -12.688 -4.328 8.499 1.00 96.19 100 ASP A C 1
ATOM 750 O O . ASP A 1 100 ? -12.477 -5.523 8.298 1.00 96.19 100 ASP A O 1
ATOM 754 N N . GLY A 1 101 ? -11.758 -3.398 8.248 1.00 97.50 101 GLY A N 1
ATOM 755 C CA . GLY A 1 101 ? -10.409 -3.714 7.773 1.00 97.50 101 GLY A CA 1
ATOM 756 C C . GLY A 1 101 ? -10.334 -4.096 6.297 1.00 97.50 101 GLY A C 1
ATOM 757 O O . GLY A 1 101 ? -9.416 -4.809 5.894 1.00 97.50 101 GLY A O 1
ATOM 758 N N . LYS A 1 102 ? -11.298 -3.653 5.487 1.00 98.56 102 LYS A N 1
ATOM 759 C CA . LYS A 1 102 ? -11.316 -3.881 4.041 1.00 98.56 102 LYS A CA 1
ATOM 760 C C . LYS A 1 102 ? -10.807 -2.674 3.281 1.00 98.56 102 LYS A C 1
ATOM 762 O O . LYS A 1 102 ? -10.982 -1.528 3.689 1.00 98.56 102 LYS A O 1
ATOM 767 N N . LEU A 1 103 ? -10.204 -2.960 2.139 1.00 98.62 103 LEU A N 1
ATOM 768 C CA . LEU A 1 103 ? -9.602 -1.962 1.279 1.00 98.62 103 LEU A CA 1
ATOM 769 C C . LEU A 1 103 ? -10.587 -1.433 0.242 1.00 98.62 103 LEU A C 1
ATOM 771 O O . LEU A 1 103 ? -11.338 -2.195 -0.369 1.00 98.62 103 LEU A O 1
ATOM 775 N N . ASP A 1 104 ? -10.512 -0.134 -0.012 1.00 98.56 104 ASP A N 1
ATOM 776 C CA . ASP A 1 104 ? -11.158 0.527 -1.142 1.00 98.56 104 ASP A CA 1
ATOM 777 C C . ASP A 1 104 ? -10.200 1.534 -1.793 1.00 98.56 104 ASP A C 1
ATOM 779 O O . ASP A 1 104 ? -9.318 2.075 -1.130 1.00 98.56 104 ASP A O 1
ATOM 783 N N . TYR A 1 105 ? -10.325 1.769 -3.096 1.00 97.88 105 TYR A N 1
ATOM 784 C CA . TYR A 1 105 ? -9.455 2.677 -3.864 1.00 97.88 105 TYR A CA 1
ATOM 785 C C . TYR A 1 105 ? -10.150 3.116 -5.163 1.00 97.88 105 TYR A C 1
ATOM 787 O O . TYR A 1 105 ? -11.262 2.688 -5.454 1.00 97.88 105 TYR A O 1
ATOM 795 N N . MET A 1 106 ? -9.576 3.989 -5.988 1.00 95.75 106 MET A N 1
ATOM 796 C CA . MET A 1 106 ? -10.271 4.415 -7.218 1.00 95.75 106 MET A CA 1
ATOM 797 C C . MET A 1 106 ? -10.423 3.254 -8.217 1.00 95.75 106 MET A C 1
ATOM 799 O O . MET A 1 106 ? -9.496 2.479 -8.405 1.00 95.75 106 MET A O 1
ATOM 803 N N . LYS A 1 107 ? -11.578 3.114 -8.884 1.00 95.38 107 LYS A N 1
ATOM 804 C CA . LYS A 1 107 ? -11.767 2.053 -9.902 1.00 95.38 107 LYS A CA 1
ATOM 805 C C . LYS A 1 107 ? -10.847 2.212 -11.114 1.00 95.38 107 LYS A C 1
ATOM 807 O O . LYS A 1 107 ? -10.503 1.241 -11.774 1.00 95.38 107 LYS A O 1
ATOM 812 N N . THR A 1 108 ? -10.411 3.439 -11.392 1.00 93.25 108 THR A N 1
ATOM 813 C CA . THR A 1 108 ? -9.521 3.760 -12.517 1.00 93.25 108 THR A CA 1
ATOM 814 C C . THR A 1 108 ? -8.153 3.081 -12.425 1.00 93.25 108 THR A C 1
ATOM 816 O O . THR A 1 108 ? -7.481 2.952 -13.442 1.00 93.25 108 THR A O 1
ATOM 819 N N . ILE A 1 109 ? -7.743 2.621 -11.237 1.00 93.38 109 ILE A N 1
ATOM 820 C CA . ILE A 1 109 ? -6.469 1.922 -11.020 1.00 93.38 109 ILE A CA 1
ATOM 821 C C . ILE A 1 109 ? -6.632 0.404 -10.841 1.00 93.38 109 ILE A C 1
ATOM 823 O O . ILE A 1 109 ? -5.637 -0.278 -10.601 1.00 93.38 109 ILE A O 1
ATOM 827 N N . ASP A 1 110 ? -7.839 -0.151 -11.028 1.00 94.56 110 ASP A N 1
ATOM 828 C CA . ASP A 1 110 ? -8.099 -1.602 -10.931 1.00 94.56 110 ASP A CA 1
ATOM 829 C C . ASP A 1 110 ? -7.237 -2.421 -11.919 1.00 94.56 110 ASP A C 1
ATOM 831 O O . ASP A 1 110 ? -6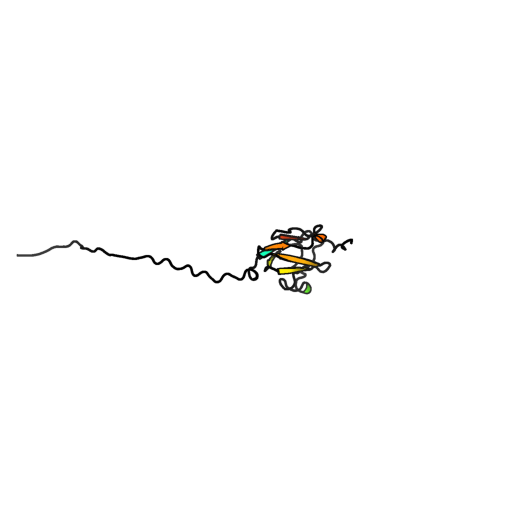.977 -3.600 -11.696 1.00 94.56 110 ASP A O 1
ATOM 835 N N . GLY A 1 111 ? -6.733 -1.794 -12.990 1.00 93.06 111 GLY A N 1
ATOM 836 C CA . GLY A 1 111 ? -5.815 -2.427 -13.942 1.00 93.06 111 GLY A CA 1
ATOM 837 C C . GLY A 1 111 ? -4.439 -2.792 -13.366 1.00 93.06 111 GLY A C 1
ATOM 838 O O . GLY A 1 111 ? -3.725 -3.591 -13.970 1.00 93.06 111 GLY A O 1
ATOM 839 N N . CYS A 1 112 ? -4.041 -2.224 -12.222 1.00 94.50 112 CYS A N 1
ATOM 840 C CA . CYS A 1 112 ? -2.766 -2.552 -11.574 1.00 94.50 112 CYS A CA 1
ATOM 841 C C . CYS A 1 112 ? -2.800 -2.576 -10.038 1.00 94.50 112 CYS A C 1
ATOM 843 O O . CYS A 1 112 ? -1.777 -2.876 -9.415 1.00 94.50 112 CYS A O 1
ATOM 845 N N . VAL A 1 113 ? -3.953 -2.282 -9.431 1.00 97.12 113 VAL A N 1
ATOM 846 C CA . VAL A 1 113 ? -4.192 -2.383 -7.989 1.00 97.12 113 VAL A CA 1
ATOM 847 C C . VAL A 1 113 ? -5.333 -3.363 -7.728 1.00 97.12 113 VAL A C 1
ATOM 849 O O . VAL A 1 113 ? -6.445 -3.207 -8.231 1.00 97.12 113 VAL A O 1
ATOM 852 N N . GLY A 1 114 ? -5.049 -4.385 -6.927 1.00 97.75 114 GLY A N 1
ATOM 853 C CA . GLY A 1 114 ? -5.962 -5.475 -6.596 1.00 97.75 114 GLY A CA 1
ATOM 854 C C . GLY A 1 114 ? -6.276 -5.565 -5.102 1.00 97.75 114 GLY A C 1
ATOM 855 O O . GLY A 1 114 ? -5.594 -4.974 -4.263 1.00 97.75 114 GLY A O 1
ATOM 856 N N . GLY A 1 115 ? -7.302 -6.359 -4.781 1.00 97.69 115 GLY A N 1
ATOM 857 C CA . GLY A 1 115 ? -7.660 -6.700 -3.403 1.00 97.69 115 GLY A CA 1
ATOM 858 C C . GLY A 1 115 ? -8.699 -5.796 -2.730 1.00 97.69 115 GLY A C 1
ATOM 859 O O . GLY A 1 115 ? -8.893 -5.878 -1.516 1.00 97.69 115 GLY A O 1
ATOM 860 N N . ARG A 1 116 ? -9.422 -4.974 -3.500 1.00 98.19 116 ARG A N 1
ATOM 861 C CA . ARG A 1 116 ? -10.631 -4.269 -3.041 1.00 98.19 116 ARG A CA 1
ATOM 862 C C . ARG A 1 116 ? -11.588 -5.214 -2.308 1.00 98.19 116 ARG A C 1
ATOM 864 O O . ARG A 1 116 ? -11.848 -6.324 -2.765 1.00 98.19 116 ARG A O 1
ATOM 871 N N . GLY A 1 117 ? -12.131 -4.766 -1.180 1.00 98.31 117 GLY A N 1
ATOM 872 C CA . GLY A 1 117 ? -13.019 -5.562 -0.332 1.00 98.31 117 GLY A CA 1
ATOM 873 C C . GLY A 1 117 ? -12.306 -6.634 0.501 1.00 98.31 117 GLY A C 1
ATOM 874 O O . GLY A 1 117 ? -12.973 -7.400 1.195 1.00 98.31 117 GLY A O 1
ATOM 875 N N . THR A 1 118 ? -10.973 -6.689 0.463 1.00 98.62 118 THR A N 1
ATOM 876 C CA . THR A 1 118 ? -10.145 -7.608 1.259 1.00 98.62 118 THR A CA 1
ATOM 877 C C . THR A 1 118 ? -9.179 -6.828 2.154 1.00 98.62 118 THR A C 1
ATOM 879 O O . THR A 1 118 ? -9.113 -5.605 2.064 1.00 98.62 118 THR A O 1
ATOM 882 N N . ALA A 1 119 ? -8.420 -7.529 2.998 1.00 98.44 119 ALA A N 1
ATOM 883 C CA . ALA A 1 119 ? -7.341 -6.954 3.805 1.00 98.44 119 ALA A CA 1
ATOM 884 C C . ALA A 1 119 ? -5.962 -7.014 3.108 1.00 98.44 119 ALA A C 1
ATOM 886 O O . ALA A 1 119 ? -4.943 -6.759 3.745 1.00 98.44 119 ALA A O 1
ATOM 887 N N . THR A 1 120 ? -5.911 -7.365 1.818 1.00 98.62 120 THR A N 1
ATOM 888 C CA . THR A 1 120 ? -4.665 -7.504 1.050 1.00 98.62 120 THR A CA 1
ATOM 889 C C . THR A 1 120 ? -4.625 -6.488 -0.084 1.00 98.62 120 THR A C 1
ATOM 891 O O . THR A 1 120 ? -5.430 -6.566 -1.002 1.00 98.62 120 THR A O 1
ATOM 894 N N . LEU A 1 121 ? -3.678 -5.555 -0.054 1.00 98.50 121 LEU A N 1
ATOM 895 C CA . LEU A 1 121 ? -3.406 -4.604 -1.125 1.00 98.50 121 LEU A CA 1
ATOM 896 C C . LEU A 1 121 ? -2.402 -5.225 -2.098 1.00 98.50 121 LEU A C 1
ATOM 898 O O . LEU A 1 121 ? -1.225 -5.366 -1.767 1.00 98.50 121 LEU A O 1
ATOM 902 N N . MET A 1 122 ? -2.856 -5.581 -3.298 1.00 98.19 122 MET A N 1
ATOM 903 C CA . MET A 1 122 ? -1.985 -6.090 -4.359 1.00 98.19 122 MET A CA 1
ATOM 904 C C . MET A 1 122 ? -1.587 -4.953 -5.296 1.00 98.19 122 MET A C 1
ATOM 906 O O . MET A 1 122 ? -2.458 -4.231 -5.776 1.00 98.19 122 MET A O 1
ATOM 910 N N . VAL A 1 123 ? -0.296 -4.802 -5.594 1.00 96.75 123 VAL A N 1
ATOM 911 C CA . VAL A 1 123 ? 0.198 -3.723 -6.465 1.00 96.75 123 VAL A CA 1
ATOM 912 C C . VAL A 1 123 ? 1.127 -4.276 -7.541 1.00 96.75 123 VAL A C 1
ATOM 914 O O . VAL A 1 123 ? 2.148 -4.898 -7.251 1.00 96.75 123 VAL A O 1
ATOM 917 N N . THR A 1 124 ? 0.787 -4.012 -8.802 1.00 95.38 124 THR A N 1
ATOM 918 C CA . THR A 1 124 ? 1.557 -4.436 -9.985 1.00 95.38 124 THR A CA 1
ATOM 919 C C . THR A 1 124 ? 1.812 -3.283 -10.964 1.00 95.38 124 THR A C 1
ATOM 921 O O . THR A 1 124 ? 2.141 -3.498 -12.133 1.00 95.38 124 THR A O 1
ATOM 924 N N . CYS A 1 125 ? 1.613 -2.039 -10.521 1.00 90.38 125 CYS A N 1
ATOM 925 C CA . CYS A 1 125 ? 1.732 -0.852 -11.363 1.00 90.38 125 CYS A CA 1
ATOM 926 C C . CYS A 1 125 ? 3.177 -0.641 -11.844 1.00 90.38 125 CYS A C 1
ATOM 928 O O . CYS A 1 125 ? 4.121 -0.712 -11.062 1.00 90.38 125 CYS A O 1
ATOM 930 N N . ARG A 1 126 ? 3.356 -0.342 -13.138 1.00 82.56 126 ARG A N 1
ATOM 931 C CA . ARG A 1 126 ? 4.678 -0.021 -13.727 1.00 82.56 126 ARG A CA 1
ATOM 932 C C . ARG A 1 126 ? 4.948 1.482 -13.819 1.00 82.56 126 ARG A C 1
ATOM 934 O O . ARG A 1 126 ? 6.090 1.920 -13.796 1.00 82.56 126 ARG A O 1
ATOM 941 N N . LYS A 1 127 ? 3.877 2.257 -13.960 1.00 74.00 127 LYS A N 1
ATOM 942 C CA . LYS A 1 127 ? 3.793 3.721 -13.938 1.00 74.00 127 LYS A CA 1
ATOM 943 C C . LYS A 1 127 ? 2.339 4.068 -13.633 1.00 74.00 127 LYS A C 1
ATOM 945 O O . LYS A 1 127 ? 1.464 3.265 -13.968 1.00 74.00 127 LYS A O 1
ATOM 950 N N . MET A 1 128 ? 2.059 5.224 -13.035 1.00 62.12 128 MET A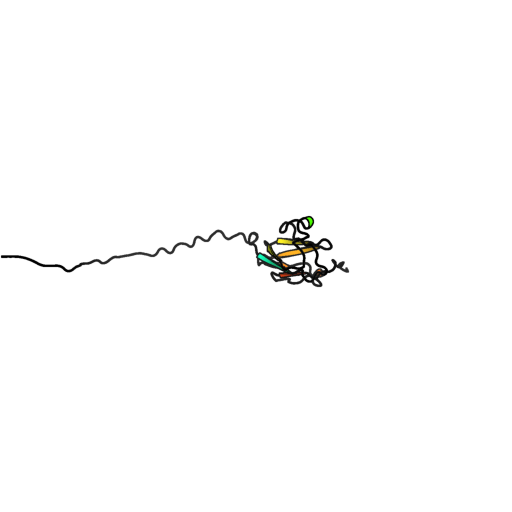 N 1
ATOM 951 C CA . MET A 1 128 ? 0.669 5.673 -12.959 1.00 62.12 128 MET A CA 1
ATOM 952 C C . MET A 1 128 ? 0.215 5.979 -14.386 1.00 62.12 128 MET A C 1
ATOM 954 O O . MET A 1 128 ? 0.792 6.844 -15.046 1.00 62.12 128 MET A O 1
ATOM 958 N N . GLN A 1 129 ? -0.726 5.197 -14.912 1.00 54.75 129 GLN A N 1
ATOM 959 C CA . GLN A 1 129 ? -1.294 5.500 -16.218 1.00 54.75 129 GLN A CA 1
ATOM 960 C C . GLN A 1 129 ? -2.116 6.789 -16.089 1.00 54.75 129 GLN A C 1
ATOM 962 O O . GLN A 1 129 ? -2.865 6.914 -15.117 1.00 54.75 129 GLN A O 1
ATOM 967 N N . PRO A 1 130 ? -1.976 7.753 -17.018 1.00 50.34 130 PRO A N 1
ATOM 968 C CA . PRO A 1 130 ? -2.933 8.843 -17.123 1.00 50.34 130 PRO A CA 1
ATOM 969 C C . PRO A 1 130 ? -4.334 8.245 -17.257 1.00 50.34 130 PRO A C 1
ATOM 971 O O . PRO A 1 130 ? -4.516 7.266 -17.980 1.00 50.34 130 PRO A O 1
ATOM 974 N N . VAL A 1 131 ? -5.300 8.805 -16.535 1.00 54.81 131 VAL A N 1
ATOM 975 C CA . VAL A 1 131 ? -6.710 8.494 -16.771 1.00 54.81 131 VAL A CA 1
ATOM 976 C C . VAL A 1 131 ? -7.041 9.088 -18.138 1.00 54.81 131 VAL A C 1
ATOM 978 O O . VAL A 1 131 ? -7.003 10.310 -18.278 1.00 54.81 131 VAL A O 1
ATOM 981 N N . ASP A 1 132 ? -7.281 8.247 -19.146 1.00 43.47 132 ASP A N 1
ATOM 982 C CA . ASP A 1 132 ? -7.885 8.723 -20.393 1.00 43.47 132 ASP A CA 1
ATOM 983 C C . ASP A 1 132 ? -9.306 9.234 -20.063 1.00 43.47 132 ASP A C 1
ATOM 985 O O . ASP A 1 132 ? -10.039 8.520 -19.366 1.00 43.47 132 ASP A O 1
ATOM 989 N N . PRO A 1 133 ? -9.650 10.477 -20.453 1.00 44.75 133 PRO A N 1
ATOM 990 C CA . PRO A 1 133 ? -10.893 11.152 -20.074 1.00 44.75 133 PRO A CA 1
ATOM 991 C C . PRO A 1 133 ? -12.156 10.543 -20.694 1.00 44.75 133 PRO A C 1
ATOM 993 O O . PRO A 1 133 ? -12.081 9.994 -21.818 1.00 44.75 133 PRO A O 1
#

Secondary structure (DSSP, 8-state):
--------------------------------GGG--EEEEEE-TTSSS--BEE-BTTBPPHHHHTTTSBTTSEEEEEE-SEEEEEEESS-EEEEEE-TTS-EEE-GGGTTTEE-TTSSEEEE--SS------